Protein AF-A0A392P2Q4-F1 (afdb_monomer)

Secondary structure (DSSP, 8-state):
-HHHHHTT-TT--PPPPTTS-HHHHHHHHHHHHHHHHHTT---HHHHHHHHHHHHHHHHTTS------THHHHHHHHHHHTT-------TT-TTS--S---

pLDDT: mean 71.56, std 14.48, range [25.73, 88.06]

Organism: NCBI:txid97028

Foldseek 3Di:
DVVCVVVVQPQQDDQDDPPDDPVSNVVNVVSNLVSCVVVVPLDPVNVVVVLVVVVVCVVVVVDDDDDDPCVVVVCVVCVVVVHDDDDDDPSDDPRDDDDDD

Solvent-accessible surface area (backbone atoms only — not comparable to full-atom values): 6492 Å² total; per-residue (Å²): 101,70,72,37,55,76,67,62,48,79,55,54,50,79,72,61,60,92,88,50,57,70,66,58,41,50,51,26,50,51,40,32,51,53,28,38,59,77,66,70,58,92,48,67,70,61,52,53,52,50,50,52,53,48,54,51,30,48,74,70,69,76,46,81,85,88,70,62,88,63,51,62,60,50,53,52,52,33,48,77,70,72,42,85,84,74,91,85,64,96,90,62,94,85,80,85,86,84,87,79,134

Structure (mmCIF, N/CA/C/O backbone):
data_AF-A0A392P2Q4-F1
#
_entry.id   AF-A0A392P2Q4-F1
#
loop_
_atom_site.group_PDB
_atom_site.id
_atom_site.type_symbol
_atom_site.label_atom_id
_atom_site.label_alt_id
_atom_site.label_comp_id
_atom_site.label_asym_id
_atom_site.label_entity_id
_atom_site.label_seq_id
_atom_site.pdbx_PDB_ins_code
_atom_site.Cartn_x
_atom_site.Cartn_y
_atom_site.Cartn_z
_atom_site.occupancy
_atom_site.B_iso_or_equiv
_atom_site.auth_seq_id
_atom_site.auth_comp_id
_atom_site.auth_asym_id
_atom_site.auth_atom_id
_atom_site.pdbx_PDB_model_num
ATOM 1 N N . VAL A 1 1 ? -12.512 9.021 11.226 1.00 56.72 1 VAL A N 1
ATOM 2 C CA . VAL A 1 1 ? -13.280 8.296 12.262 1.00 56.72 1 VAL A CA 1
ATOM 3 C C . VAL A 1 1 ? -14.465 9.107 12.753 1.00 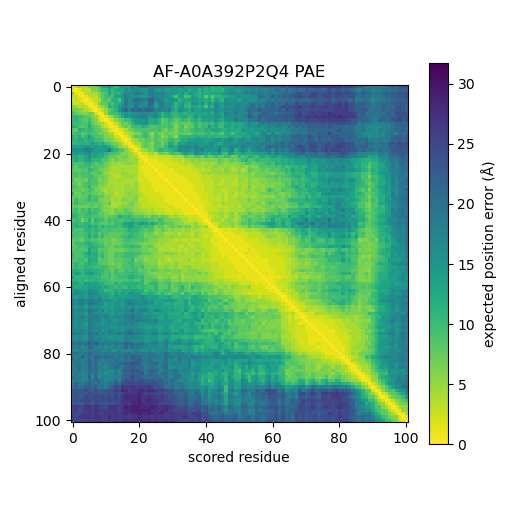56.72 1 VAL A C 1
ATOM 5 O O . VAL A 1 1 ? -15.571 8.702 12.452 1.00 56.72 1 VAL A O 1
ATOM 8 N N . GLU A 1 2 ? -14.287 10.266 13.403 1.00 56.84 2 GLU A N 1
ATOM 9 C CA . GLU A 1 2 ? -15.430 11.107 13.835 1.00 56.84 2 GLU A CA 1
ATOM 10 C C . GLU A 1 2 ? -16.348 11.492 12.666 1.00 56.84 2 GLU A C 1
ATOM 12 O O . GLU A 1 2 ? -17.534 11.194 12.695 1.00 56.84 2 GLU A O 1
ATOM 17 N N . SER A 1 3 ? -15.780 11.992 11.563 1.00 57.00 3 SER A N 1
ATOM 18 C CA . SER A 1 3 ? -16.539 12.260 10.330 1.00 57.00 3 SER A CA 1
ATOM 19 C C . SER A 1 3 ? -17.169 11.006 9.697 1.00 57.00 3 SER A C 1
ATOM 21 O O . SER A 1 3 ? -18.131 11.135 8.946 1.00 57.00 3 SER A O 1
ATOM 23 N N . ASP A 1 4 ? -16.639 9.807 9.952 1.00 56.50 4 ASP A N 1
ATOM 24 C CA . ASP A 1 4 ? -17.152 8.552 9.378 1.00 56.50 4 ASP A CA 1
ATOM 25 C C . ASP A 1 4 ? -18.288 7.973 10.235 1.00 56.50 4 ASP A C 1
ATOM 27 O O . ASP A 1 4 ? -19.244 7.413 9.698 1.00 56.50 4 ASP A O 1
ATOM 31 N N . LEU A 1 5 ? -18.204 8.178 11.554 1.00 59.06 5 LEU A N 1
ATOM 32 C CA . LEU A 1 5 ? -19.258 7.917 12.530 1.00 59.06 5 LEU A CA 1
ATOM 33 C C . LEU A 1 5 ? -20.447 8.862 12.302 1.00 59.06 5 LEU A C 1
ATOM 35 O O . LEU A 1 5 ? -21.587 8.407 12.278 1.00 59.06 5 LEU A O 1
ATOM 39 N N . GLU A 1 6 ? -20.193 10.149 12.042 1.00 58.31 6 GLU A N 1
ATOM 40 C CA . GLU A 1 6 ? -21.234 11.131 11.697 1.00 58.31 6 GLU A CA 1
ATOM 41 C C . GLU A 1 6 ? -21.904 10.845 10.346 1.00 58.31 6 GLU A C 1
ATOM 43 O O . GLU A 1 6 ? -23.094 11.104 10.173 1.00 58.31 6 GLU A O 1
ATOM 48 N N . GLN A 1 7 ? -21.164 10.283 9.387 1.00 56.72 7 GLN A N 1
ATOM 49 C CA . GLN A 1 7 ? -21.693 9.902 8.073 1.00 56.72 7 GLN A CA 1
ATOM 50 C C . GLN A 1 7 ? -22.328 8.504 8.043 1.00 56.72 7 GLN A C 1
ATOM 52 O O . GLN A 1 7 ? -22.815 8.085 6.992 1.00 56.72 7 GLN A O 1
ATOM 57 N N . GLY A 1 8 ? -22.348 7.783 9.169 1.00 55.78 8 GLY A N 1
ATOM 58 C CA . GLY A 1 8 ? -22.992 6.473 9.278 1.00 55.78 8 GLY A CA 1
ATOM 59 C C . GLY A 1 8 ? -22.353 5.395 8.401 1.00 55.78 8 GLY A C 1
ATOM 60 O O . GLY A 1 8 ? -23.057 4.510 7.912 1.00 55.78 8 GLY A O 1
ATOM 61 N N . ILE A 1 9 ? -21.036 5.458 8.169 1.00 57.62 9 ILE A N 1
ATOM 62 C CA . ILE A 1 9 ? -20.337 4.422 7.400 1.00 57.62 9 ILE A CA 1
ATOM 63 C C . ILE A 1 9 ? -20.401 3.103 8.178 1.00 57.62 9 ILE A C 1
ATOM 65 O O . ILE A 1 9 ? -19.891 2.990 9.295 1.00 57.62 9 ILE A O 1
ATOM 69 N N . ALA A 1 10 ? -21.035 2.093 7.576 1.00 52.50 10 ALA A N 1
ATOM 70 C CA . ALA A 1 10 ? -21.198 0.774 8.172 1.00 52.50 10 ALA A CA 1
ATOM 71 C C . ALA A 1 10 ? -19.827 0.155 8.504 1.00 52.50 10 ALA A C 1
ATOM 73 O O . ALA A 1 10 ? -19.048 -0.157 7.605 1.00 52.50 10 ALA A O 1
ATOM 74 N N . GLY A 1 11 ? -19.548 -0.022 9.800 1.00 57.31 11 GLY A N 1
ATOM 75 C CA 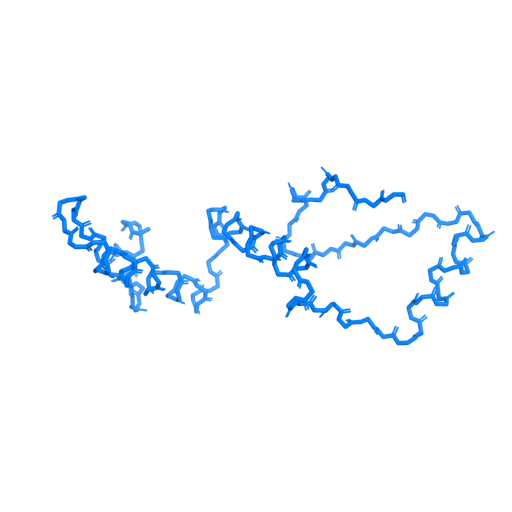. GLY A 1 11 ? -18.306 -0.619 10.303 1.00 57.31 11 GLY A CA 1
ATOM 76 C C . GLY A 1 11 ? -17.320 0.354 10.957 1.00 57.31 11 GLY A C 1
ATOM 77 O O . GLY A 1 11 ? -16.317 -0.111 11.487 1.00 57.31 11 GLY A O 1
ATOM 78 N N . ALA A 1 12 ? -17.592 1.665 10.975 1.00 59.38 12 ALA A N 1
ATOM 79 C CA . ALA A 1 12 ? -16.813 2.596 11.790 1.00 59.38 12 ALA A CA 1
ATOM 80 C C . ALA A 1 12 ? -17.072 2.329 13.285 1.00 59.38 12 ALA A C 1
ATOM 82 O O . ALA A 1 12 ? -18.218 2.350 13.738 1.00 59.38 12 ALA A O 1
ATOM 83 N N . VAL A 1 13 ? -16.014 2.066 14.050 1.00 69.31 13 VAL A N 1
ATOM 84 C CA . VAL A 1 13 ? -16.077 1.765 15.488 1.00 69.31 13 VAL A CA 1
ATOM 85 C C . VAL A 1 13 ? -15.375 2.890 16.257 1.00 69.31 13 VAL A C 1
ATOM 87 O O . VAL A 1 13 ? -14.323 3.360 15.811 1.00 69.31 13 VAL A O 1
ATOM 90 N N . PRO A 1 14 ? -15.910 3.341 17.407 1.00 68.81 14 PRO A N 1
ATOM 91 C CA . PRO A 1 14 ? -15.193 4.260 18.283 1.00 68.81 14 PRO A CA 1
ATOM 92 C C . PRO A 1 14 ? -13.832 3.673 18.657 1.00 68.81 14 PRO A C 1
ATOM 94 O O . PRO A 1 14 ? -13.746 2.510 19.049 1.00 68.81 14 PRO A O 1
ATOM 97 N N . ILE A 1 15 ? -12.770 4.467 18.525 1.00 70.38 15 ILE A N 1
ATOM 98 C CA . ILE A 1 15 ? -11.455 4.052 19.012 1.00 70.38 15 ILE A CA 1
ATOM 99 C C . ILE A 1 15 ? -11.533 4.096 20.544 1.00 70.38 15 ILE A C 1
ATOM 101 O O . ILE A 1 15 ? -11.858 5.158 21.086 1.00 70.38 15 ILE A O 1
ATOM 105 N N . PRO A 1 16 ? -11.320 2.967 21.240 1.00 72.19 16 PRO A N 1
ATOM 106 C CA . PRO A 1 16 ? -11.341 2.954 22.692 1.00 72.19 16 PRO A CA 1
ATOM 107 C C . PRO A 1 16 ? -10.194 3.821 23.246 1.00 72.19 16 PRO A C 1
ATOM 109 O O . PRO A 1 16 ? -9.195 4.026 22.553 1.00 72.19 16 PRO A O 1
ATOM 112 N N . PRO A 1 17 ? -10.348 4.374 24.460 1.00 71.50 17 PRO A N 1
ATOM 113 C CA . PRO A 1 17 ? -9.357 5.263 25.063 1.00 71.50 17 PRO A CA 1
ATOM 114 C C . PRO A 1 17 ? -7.998 4.571 25.265 1.00 71.50 17 PRO A C 1
ATOM 116 O O . PRO A 1 17 ? -7.919 3.347 25.322 1.00 71.50 17 PRO A O 1
ATOM 119 N N . ASP A 1 18 ? -6.922 5.356 25.377 1.00 65.12 18 ASP A N 1
ATOM 120 C CA . ASP A 1 18 ? -5.534 4.856 25.448 1.00 65.12 18 ASP A CA 1
ATOM 121 C C . ASP A 1 18 ? -5.243 3.952 26.670 1.00 65.12 18 ASP A C 1
ATOM 123 O O . ASP A 1 18 ? -4.205 3.291 26.715 1.00 65.12 18 ASP A O 1
ATOM 127 N N . ASP A 1 19 ? -6.138 3.922 27.664 1.00 71.44 19 ASP A N 1
ATOM 128 C CA . ASP A 1 19 ? -6.099 3.023 28.824 1.00 71.44 19 ASP A CA 1
ATOM 129 C C . ASP A 1 19 ? -6.778 1.662 28.575 1.00 71.44 19 ASP A C 1
ATOM 131 O O . ASP A 1 19 ? -6.681 0.760 29.413 1.00 71.44 19 ASP A O 1
ATOM 135 N N . ALA A 1 20 ? -7.424 1.484 27.420 1.00 69.19 20 ALA A N 1
ATOM 136 C CA . ALA A 1 20 ? -7.955 0.208 26.967 1.00 69.19 20 ALA A CA 1
ATOM 137 C C . ALA A 1 20 ? -6.835 -0.765 26.570 1.00 69.19 20 ALA A C 1
ATOM 139 O O . ALA A 1 20 ? -5.703 -0.390 26.247 1.00 69.19 20 ALA A O 1
ATOM 140 N N . GLY A 1 21 ? -7.152 -2.062 26.576 1.00 78.44 21 GLY A N 1
ATOM 141 C CA . GLY A 1 21 ? -6.202 -3.094 26.179 1.00 78.44 21 GLY A CA 1
ATOM 142 C C . GLY A 1 21 ? -5.690 -2.849 24.758 1.00 78.44 21 GLY A C 1
ATOM 143 O O . GLY A 1 21 ? -6.475 -2.655 23.833 1.00 78.44 21 GLY A O 1
ATOM 144 N N . LYS A 1 22 ? -4.366 -2.911 24.560 1.00 79.25 22 LYS A N 1
ATOM 145 C CA . LYS A 1 22 ? -3.707 -2.718 23.250 1.00 79.25 22 LYS A CA 1
ATOM 146 C C . LYS A 1 22 ? -4.369 -3.522 22.120 1.00 79.25 22 LYS A C 1
ATOM 148 O O . LYS A 1 22 ? -4.418 -3.074 20.981 1.00 79.25 22 LYS A O 1
ATOM 153 N N . GLU A 1 23 ? -4.871 -4.705 22.443 1.00 82.31 23 GLU A N 1
ATOM 154 C CA . GLU A 1 23 ? -5.545 -5.609 21.514 1.00 82.31 23 GLU A CA 1
ATOM 155 C C . GLU A 1 23 ? -6.918 -5.080 21.058 1.00 82.31 23 GLU A C 1
ATOM 157 O O . GLU A 1 23 ? -7.245 -5.161 19.876 1.00 82.31 23 GLU A O 1
ATOM 162 N N . GLU A 1 24 ? -7.673 -4.435 21.952 1.00 77.94 24 GLU A N 1
ATOM 163 C CA . GLU A 1 24 ? -8.951 -3.780 21.636 1.00 77.94 24 GLU A CA 1
ATOM 164 C C . GLU A 1 24 ? -8.742 -2.541 20.761 1.00 77.94 24 GLU A C 1
ATOM 166 O O . GLU A 1 24 ? -9.473 -2.329 19.792 1.00 77.94 24 GLU A O 1
ATOM 171 N N . VAL A 1 25 ? -7.694 -1.761 21.048 1.00 80.19 25 VAL A N 1
ATOM 172 C CA . VAL A 1 25 ? -7.310 -0.596 20.236 1.00 80.19 25 VAL A CA 1
ATOM 173 C C . VAL A 1 25 ? -6.935 -1.032 18.819 1.00 80.19 25 VAL A C 1
ATOM 175 O O . VAL A 1 25 ? -7.421 -0.458 17.843 1.00 80.19 25 VAL A O 1
ATOM 178 N N . ILE A 1 26 ? -6.117 -2.084 18.682 1.00 83.38 26 ILE A N 1
ATOM 179 C CA . ILE A 1 26 ? -5.742 -2.634 17.370 1.00 83.38 26 ILE A CA 1
ATOM 180 C C . ILE A 1 26 ? -6.983 -3.126 16.623 1.00 83.38 26 ILE A C 1
ATOM 182 O O . ILE A 1 26 ? -7.161 -2.778 15.455 1.00 83.38 26 ILE A O 1
ATOM 186 N N . ALA A 1 27 ? -7.863 -3.885 17.279 1.00 82.69 27 ALA A N 1
ATOM 187 C CA . ALA A 1 27 ? -9.085 -4.391 16.657 1.00 82.69 27 ALA A CA 1
ATOM 188 C C . ALA A 1 27 ? -9.992 -3.255 16.148 1.00 82.69 27 ALA A C 1
ATOM 190 O O . ALA A 1 27 ? -10.496 -3.326 15.025 1.00 82.69 27 ALA A O 1
ATOM 191 N N . ALA A 1 28 ? -10.148 -2.178 16.925 1.00 81.12 28 ALA A N 1
ATOM 192 C CA . ALA A 1 28 ? -10.926 -1.007 16.525 1.00 81.12 28 ALA A CA 1
ATOM 193 C C . ALA A 1 28 ? -10.300 -0.263 15.333 1.00 81.12 28 ALA A C 1
ATOM 195 O O . ALA A 1 28 ? -11.009 0.152 14.414 1.00 81.12 28 ALA A O 1
ATOM 196 N N . ILE A 1 29 ? -8.970 -0.119 15.305 1.00 82.50 29 ILE A N 1
ATOM 197 C CA . ILE A 1 29 ? -8.259 0.487 14.168 1.00 82.50 29 ILE A CA 1
ATOM 198 C C . ILE A 1 29 ? -8.440 -0.364 12.908 1.00 82.50 29 ILE A C 1
ATOM 200 O O . ILE A 1 29 ? -8.748 0.184 11.851 1.00 82.50 29 ILE A O 1
ATOM 204 N N . VAL A 1 30 ? -8.305 -1.689 13.011 1.00 84.69 30 VAL A N 1
ATOM 205 C CA . VAL A 1 30 ? -8.496 -2.609 11.878 1.00 84.69 30 VAL A CA 1
ATOM 206 C C . VAL A 1 30 ? -9.913 -2.502 11.317 1.00 84.69 30 VAL A C 1
ATOM 208 O O . VAL A 1 30 ? -10.072 -2.349 10.106 1.00 84.69 30 VAL A O 1
ATOM 211 N N . ALA A 1 31 ? -10.935 -2.510 12.178 1.00 83.19 31 ALA A N 1
ATOM 212 C CA . ALA A 1 31 ? -12.327 -2.354 11.757 1.00 83.19 31 ALA A CA 1
ATOM 213 C C . ALA A 1 31 ? -12.562 -1.021 11.024 1.00 83.19 31 ALA A C 1
ATOM 215 O O . ALA A 1 31 ? -13.188 -0.990 9.964 1.00 83.19 31 ALA A O 1
ATOM 216 N N . ASN A 1 32 ? -11.988 0.070 11.538 1.00 78.88 32 ASN A N 1
ATOM 217 C CA . ASN A 1 32 ? -12.070 1.380 10.899 1.00 78.88 32 ASN A CA 1
ATOM 218 C C . ASN A 1 32 ? -11.368 1.411 9.536 1.00 78.88 32 ASN A C 1
ATOM 220 O O . ASN A 1 32 ? -11.922 1.940 8.574 1.00 78.88 32 ASN A O 1
ATOM 224 N N . VAL A 1 33 ? -10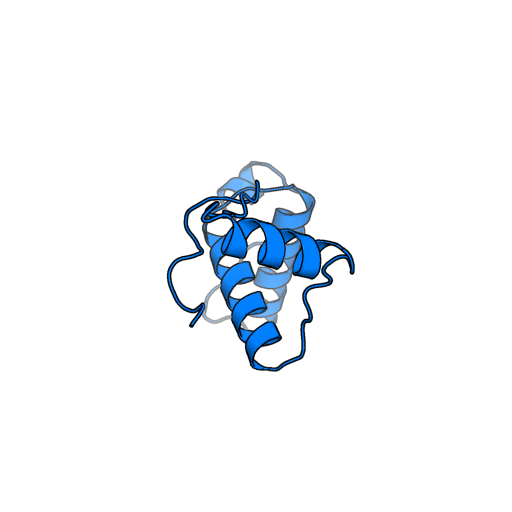.164 0.844 9.427 1.00 82.31 33 VAL A N 1
ATOM 225 C CA . VAL A 1 33 ? -9.421 0.770 8.159 1.00 82.31 33 VAL A CA 1
ATOM 226 C C . VAL A 1 33 ? -10.206 -0.019 7.113 1.00 82.31 33 VAL A C 1
ATOM 228 O O . VAL A 1 33 ? -10.355 0.456 5.987 1.00 82.31 33 VAL A O 1
ATOM 231 N N . ASP A 1 34 ? -10.773 -1.165 7.485 1.00 82.00 34 ASP A N 1
ATOM 232 C CA . ASP A 1 34 ? -11.595 -1.986 6.591 1.00 82.00 34 ASP A CA 1
ATOM 233 C C . ASP A 1 34 ? -12.855 -1.239 6.115 1.00 82.00 34 ASP A C 1
ATOM 235 O O . ASP A 1 34 ? -13.161 -1.220 4.920 1.00 82.00 34 ASP A O 1
ATOM 239 N N . ALA A 1 35 ? -13.544 -0.533 7.016 1.00 79.75 35 ALA A N 1
ATOM 240 C CA . ALA A 1 35 ? -14.699 0.294 6.663 1.00 79.75 35 ALA A CA 1
ATOM 241 C C . ALA A 1 35 ? -14.331 1.425 5.684 1.00 79.75 35 ALA A C 1
ATOM 243 O O . ALA A 1 35 ? -15.053 1.675 4.716 1.00 79.75 35 ALA A O 1
ATOM 244 N N . MET A 1 36 ? -13.186 2.083 5.888 1.00 78.81 36 MET A N 1
ATOM 245 C CA . MET A 1 36 ? -12.706 3.150 5.001 1.00 78.81 36 MET A CA 1
ATOM 246 C C . MET A 1 36 ? -12.327 2.627 3.610 1.00 78.81 36 MET A C 1
ATOM 248 O O . MET A 1 36 ? -12.623 3.291 2.615 1.00 78.81 36 MET A O 1
ATOM 252 N N . ILE A 1 37 ? -11.729 1.434 3.527 1.00 80.19 37 ILE A N 1
ATOM 253 C CA . ILE A 1 37 ? -11.419 0.767 2.253 1.00 80.19 37 ILE A CA 1
ATOM 254 C C . ILE A 1 37 ? -12.710 0.408 1.512 1.00 80.19 37 ILE A C 1
ATOM 256 O O . ILE A 1 37 ? -12.852 0.739 0.335 1.00 80.19 37 ILE A O 1
ATOM 260 N N . LYS A 1 38 ? -13.680 -0.212 2.196 1.00 79.00 38 LYS A N 1
ATOM 261 C CA . LYS A 1 38 ? -14.984 -0.582 1.613 1.00 79.00 38 LYS A CA 1
ATOM 262 C C . LYS A 1 38 ? -15.760 0.621 1.082 1.00 79.00 38 LYS A C 1
ATOM 264 O O . LYS A 1 38 ? -16.478 0.497 0.094 1.00 79.00 38 LYS A O 1
ATOM 269 N N . ALA A 1 39 ? -15.605 1.774 1.723 1.00 76.06 39 ALA A N 1
ATOM 270 C CA . ALA A 1 39 ? -16.233 3.024 1.317 1.00 76.06 39 ALA A CA 1
ATOM 271 C C . ALA A 1 39 ? -15.440 3.813 0.248 1.00 76.06 39 ALA A C 1
ATOM 273 O O . ALA A 1 39 ? -15.807 4.952 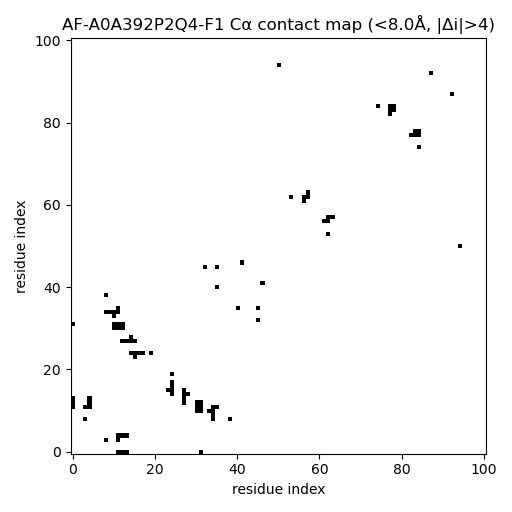-0.038 1.00 76.06 39 ALA A O 1
ATOM 274 N N . ASP A 1 40 ? -14.358 3.252 -0.315 1.00 76.38 40 ASP A N 1
ATOM 275 C CA . ASP A 1 40 ? -13.448 3.906 -1.280 1.00 76.38 40 ASP A CA 1
ATOM 276 C C . ASP A 1 40 ? -12.997 5.311 -0.826 1.00 76.38 40 ASP A C 1
ATOM 278 O O . ASP A 1 40 ? -12.926 6.283 -1.589 1.00 76.38 40 ASP A O 1
ATOM 282 N N . ARG A 1 41 ? -12.720 5.457 0.477 1.00 70.94 41 ARG A N 1
ATOM 283 C CA . ARG A 1 41 ? -12.368 6.751 1.067 1.00 70.94 41 ARG A CA 1
ATOM 284 C C . ARG A 1 41 ? -10.937 7.127 0.704 1.00 70.94 41 ARG A C 1
ATOM 286 O O . ARG A 1 41 ? -9.966 6.544 1.175 1.00 70.94 41 ARG A O 1
ATOM 293 N N . LYS A 1 42 ? -10.795 8.197 -0.075 1.00 70.38 42 LYS A N 1
ATOM 294 C CA . LYS A 1 42 ? -9.498 8.750 -0.499 1.00 70.38 42 LYS A CA 1
ATOM 295 C C . LYS A 1 42 ? -8.883 9.664 0.561 1.00 70.38 42 LYS A C 1
ATOM 297 O O . LYS A 1 42 ? -8.641 10.838 0.297 1.00 70.38 42 LYS A O 1
ATOM 302 N N . ILE A 1 43 ? -8.637 9.142 1.759 1.00 76.25 43 ILE A N 1
ATOM 303 C CA . ILE A 1 43 ? -8.027 9.908 2.856 1.00 76.25 43 ILE A CA 1
ATOM 304 C C . ILE A 1 43 ? -6.504 9.726 2.896 1.00 76.25 43 ILE A C 1
ATOM 306 O O . ILE A 1 43 ? -5.989 8.654 2.583 1.00 76.25 43 ILE A O 1
ATOM 310 N N . THR A 1 44 ? -5.779 10.771 3.301 1.00 73.62 44 THR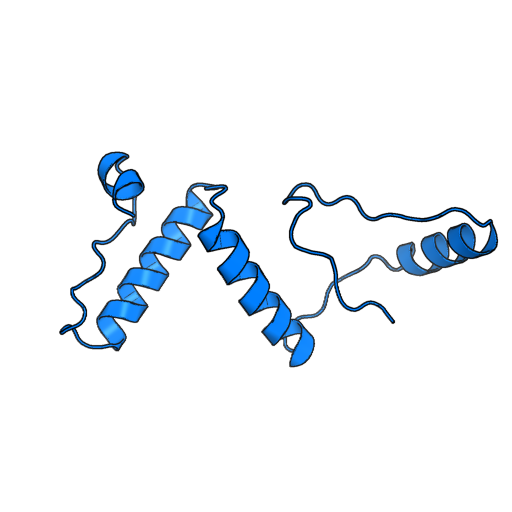 A N 1
ATOM 311 C CA . THR A 1 44 ? -4.306 10.770 3.352 1.00 73.62 44 THR A CA 1
ATOM 312 C C . THR A 1 44 ? -3.758 9.726 4.326 1.00 73.62 44 THR A C 1
ATOM 314 O O . THR A 1 44 ? -2.900 8.941 3.944 1.00 73.62 44 THR A O 1
ATOM 317 N N . ALA A 1 45 ? -4.314 9.639 5.539 1.00 73.12 45 ALA A N 1
ATOM 318 C CA . ALA A 1 45 ? -3.831 8.716 6.570 1.00 73.12 45 ALA A CA 1
ATOM 319 C C . ALA A 1 45 ? -3.918 7.231 6.154 1.00 73.12 45 ALA A C 1
ATOM 321 O O . ALA A 1 45 ? -3.023 6.445 6.449 1.00 73.12 45 ALA A O 1
ATOM 322 N N . LEU A 1 46 ? -4.970 6.843 5.418 1.00 74.25 46 LEU A N 1
ATOM 323 C CA . LEU A 1 46 ? -5.104 5.478 4.893 1.00 74.25 46 LEU A CA 1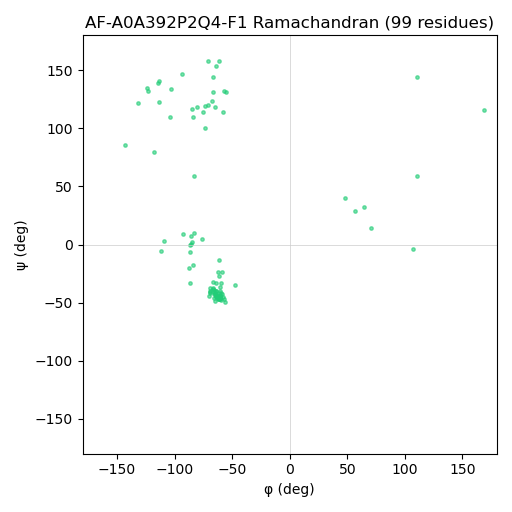
ATOM 324 C C . LEU A 1 46 ? -4.025 5.172 3.848 1.00 74.25 46 LEU A C 1
ATOM 326 O O . LEU A 1 46 ? -3.484 4.070 3.829 1.00 74.25 46 LEU A O 1
ATOM 330 N N . LYS A 1 47 ? -3.684 6.152 3.006 1.00 76.19 47 LYS A N 1
ATOM 331 C CA . LYS A 1 47 ? -2.629 6.008 1.995 1.00 76.19 47 LYS A CA 1
ATOM 332 C C . LYS A 1 47 ? -1.246 5.910 2.618 1.00 76.19 47 LYS A C 1
ATOM 334 O O . LYS A 1 47 ? -0.447 5.101 2.165 1.00 76.19 47 LYS A O 1
ATOM 339 N N . GLU A 1 48 ? -0.968 6.700 3.651 1.00 78.12 48 GLU A N 1
ATOM 340 C CA . GLU A 1 48 ? 0.291 6.609 4.400 1.00 78.12 48 GLU A CA 1
ATOM 341 C C . GLU A 1 48 ? 0.447 5.224 5.034 1.00 78.12 48 GLU A C 1
ATOM 343 O O . GLU A 1 48 ? 1.482 4.580 4.867 1.00 78.12 48 GLU A O 1
ATOM 348 N N . LEU A 1 49 ? -0.616 4.712 5.665 1.00 79.56 49 LEU A N 1
ATOM 349 C CA . LEU A 1 49 ? -0.627 3.361 6.224 1.00 79.56 49 LEU A CA 1
ATOM 350 C C . LEU A 1 49 ? -0.387 2.290 5.148 1.00 79.56 49 LEU A C 1
ATOM 352 O O . LEU A 1 49 ? 0.454 1.411 5.333 1.00 79.56 49 LEU A O 1
ATOM 356 N N . GLN A 1 50 ? -1.087 2.372 4.014 1.00 76.44 50 GLN A N 1
ATOM 357 C CA . GLN A 1 50 ? -0.890 1.456 2.885 1.00 76.44 50 GLN A CA 1
ATOM 358 C C . GLN A 1 50 ? 0.537 1.536 2.327 1.00 76.44 50 GLN A C 1
ATOM 360 O O . GLN A 1 50 ? 1.137 0.503 2.040 1.00 76.44 50 GLN A O 1
ATOM 365 N N . GLY A 1 51 ? 1.106 2.740 2.236 1.00 82.50 51 GLY A N 1
ATOM 366 C CA . GLY A 1 51 ? 2.486 2.961 1.811 1.00 82.50 51 GLY A CA 1
ATOM 367 C C . GLY A 1 51 ? 3.497 2.276 2.728 1.00 82.50 51 GLY A C 1
ATOM 368 O O . GLY A 1 51 ? 4.397 1.599 2.236 1.00 82.50 51 GLY A O 1
ATOM 369 N N . HIS A 1 52 ? 3.320 2.379 4.048 1.00 81.81 52 HIS A N 1
ATOM 370 C CA . HIS A 1 52 ? 4.167 1.674 5.014 1.00 81.81 52 HIS A CA 1
ATOM 371 C C . HIS A 1 52 ? 4.046 0.153 4.894 1.00 81.81 52 HIS A C 1
ATOM 373 O O . HIS A 1 52 ? 5.066 -0.533 4.866 1.00 81.81 52 HIS A O 1
ATOM 379 N N . ILE A 1 53 ? 2.824 -0.372 4.759 1.00 81.31 53 ILE A N 1
ATOM 380 C CA . ILE A 1 53 ? 2.593 -1.813 4.584 1.00 81.31 53 ILE A CA 1
ATOM 381 C C . ILE A 1 53 ? 3.279 -2.319 3.310 1.00 81.31 53 ILE A C 1
ATOM 383 O O . ILE A 1 53 ? 3.982 -3.327 3.351 1.00 81.31 53 ILE A O 1
ATOM 387 N N . TRP A 1 54 ? 3.129 -1.610 2.187 1.00 82.56 54 TRP A N 1
ATOM 388 C CA . TRP A 1 54 ? 3.786 -1.981 0.934 1.00 82.56 54 TRP A CA 1
ATOM 389 C C . TRP A 1 54 ? 5.302 -1.899 1.032 1.00 82.56 54 TRP A C 1
ATOM 391 O O . TRP A 1 54 ? 5.978 -2.831 0.609 1.00 82.56 54 TRP A O 1
ATOM 401 N N . GLN A 1 55 ? 5.847 -0.827 1.611 1.00 80.00 55 GLN A N 1
ATOM 402 C CA . GLN A 1 55 ? 7.291 -0.676 1.773 1.00 80.00 55 GLN A CA 1
ATOM 403 C C . GLN A 1 55 ? 7.887 -1.852 2.551 1.00 80.00 55 GLN A C 1
ATOM 405 O O . GLN A 1 55 ? 8.891 -2.418 2.124 1.00 80.00 55 GLN A O 1
ATOM 410 N N . THR A 1 56 ? 7.261 -2.238 3.664 1.00 80.12 56 THR A N 1
ATOM 411 C CA . THR A 1 56 ? 7.699 -3.386 4.461 1.00 80.12 56 THR A CA 1
ATOM 412 C C . THR A 1 56 ? 7.541 -4.697 3.693 1.00 80.12 56 THR A C 1
ATOM 414 O O . THR A 1 56 ? 8.493 -5.470 3.640 1.00 80.12 56 THR A O 1
ATOM 417 N N . GLY A 1 57 ? 6.399 -4.928 3.042 1.00 81.19 57 GLY A N 1
ATOM 418 C CA . GLY A 1 57 ? 6.154 -6.169 2.305 1.00 81.19 57 GLY A CA 1
ATOM 419 C C . GLY A 1 57 ? 7.095 -6.370 1.112 1.00 81.19 57 GLY A C 1
ATOM 420 O O . GLY A 1 57 ? 7.598 -7.473 0.916 1.00 81.19 57 GLY A O 1
ATOM 421 N N . TYR A 1 58 ? 7.414 -5.312 0.358 1.00 79.44 58 TYR A N 1
ATOM 422 C CA . TYR A 1 58 ? 8.419 -5.381 -0.712 1.00 79.44 58 TYR A CA 1
ATOM 423 C C . TYR A 1 58 ? 9.837 -5.563 -0.160 1.00 79.44 58 TYR A C 1
ATOM 425 O O . TYR A 1 58 ? 10.598 -6.368 -0.689 1.00 79.44 58 TYR A O 1
ATOM 433 N N . ALA A 1 59 ? 10.201 -4.856 0.916 1.00 80.19 59 ALA A N 1
ATOM 434 C CA . ALA A 1 59 ? 11.524 -4.995 1.530 1.00 80.19 59 ALA A CA 1
ATOM 435 C C . ALA A 1 59 ? 11.765 -6.404 2.102 1.00 80.19 59 ALA A C 1
ATOM 437 O O . ALA A 1 59 ? 12.888 -6.903 2.054 1.00 80.19 59 ALA A O 1
ATOM 438 N N . ASN A 1 60 ? 10.712 -7.051 2.608 1.00 86.31 60 ASN A N 1
ATOM 439 C CA . ASN A 1 60 ? 10.766 -8.402 3.162 1.00 86.31 60 ASN A CA 1
ATOM 440 C C . ASN A 1 60 ? 10.577 -9.516 2.112 1.00 86.31 60 ASN A C 1
ATOM 442 O O . ASN A 1 60 ? 10.644 -10.687 2.475 1.00 86.31 60 ASN A O 1
ATOM 446 N N . ASN A 1 61 ? 10.369 -9.186 0.829 1.00 83.50 61 ASN A N 1
ATOM 447 C CA . ASN A 1 61 ? 9.970 -10.130 -0.232 1.00 83.50 61 ASN A CA 1
ATOM 448 C C . ASN A 1 61 ? 8.660 -10.894 0.067 1.00 83.50 61 ASN A C 1
ATOM 450 O O . ASN A 1 61 ? 8.471 -12.022 -0.376 1.00 83.50 61 ASN A O 1
ATOM 454 N N . GLU A 1 62 ? 7.751 -10.292 0.835 1.00 82.88 62 GLU A N 1
ATOM 455 C CA . GLU A 1 62 ? 6.407 -10.827 1.106 1.00 82.88 62 GLU A CA 1
ATOM 456 C C . GLU A 1 62 ? 5.398 -10.397 0.029 1.00 82.88 62 GLU A C 1
ATOM 458 O O . GLU A 1 62 ? 4.341 -11.010 -0.119 1.00 82.88 62 GLU A O 1
ATOM 463 N N . LEU A 1 63 ? 5.719 -9.333 -0.715 1.00 78.94 63 LEU A N 1
ATOM 464 C CA . LEU A 1 63 ? 4.922 -8.796 -1.812 1.00 78.94 63 LEU A CA 1
ATOM 465 C C . LEU A 1 63 ? 5.755 -8.731 -3.094 1.00 78.94 63 LEU A C 1
ATOM 467 O O . LEU A 1 63 ? 6.874 -8.220 -3.090 1.00 78.94 63 LEU A O 1
ATOM 471 N N . GLU A 1 64 ? 5.161 -9.171 -4.201 1.00 79.06 64 GLU A N 1
ATOM 472 C CA . GLU A 1 64 ? 5.730 -9.066 -5.543 1.00 79.06 64 GLU A CA 1
ATOM 473 C C . GLU A 1 64 ? 4.766 -8.309 -6.458 1.00 79.06 64 GLU A C 1
ATOM 475 O O . GLU A 1 64 ? 3.560 -8.569 -6.497 1.00 79.06 64 GLU A O 1
ATOM 480 N N . GLY A 1 65 ? 5.303 -7.338 -7.194 1.00 77.88 65 GLY A N 1
ATOM 481 C CA . GLY A 1 65 ? 4.550 -6.572 -8.173 1.00 77.88 65 GLY A CA 1
ATOM 482 C C . GLY A 1 65 ? 4.508 -7.352 -9.475 1.00 77.88 65 GLY A C 1
ATOM 483 O O . GLY A 1 65 ? 5.530 -7.479 -10.144 1.00 77.88 65 GLY A O 1
ATOM 484 N N . ILE A 1 66 ? 3.337 -7.867 -9.841 1.00 78.44 66 ILE A N 1
ATOM 485 C CA . ILE A 1 66 ? 3.176 -8.568 -11.113 1.00 78.44 66 ILE A CA 1
ATOM 486 C C . ILE A 1 66 ? 3.183 -7.532 -12.234 1.00 78.44 66 ILE A C 1
ATOM 488 O O . ILE A 1 66 ? 2.330 -6.644 -12.297 1.00 78.44 66 ILE A O 1
ATOM 492 N N . VAL A 1 67 ? 4.158 -7.666 -13.120 1.00 81.00 67 VAL A N 1
ATOM 493 C CA . VAL A 1 67 ? 4.295 -6.876 -14.337 1.00 81.00 67 VAL A CA 1
ATOM 494 C C . VAL A 1 67 ? 4.089 -7.823 -15.516 1.00 81.00 67 VAL A C 1
ATOM 496 O O . VAL A 1 67 ? 4.510 -8.974 -15.456 1.00 81.00 67 VAL A O 1
ATOM 499 N N . PHE A 1 68 ? 3.404 -7.367 -16.566 1.00 83.12 68 PHE A N 1
ATOM 500 C CA . PHE A 1 68 ? 3.234 -8.175 -17.773 1.00 83.12 68 PHE A CA 1
ATOM 501 C C . PHE A 1 68 ? 4.580 -8.388 -18.476 1.00 83.12 68 PHE A C 1
ATOM 503 O O . PHE A 1 68 ? 5.415 -7.483 -18.500 1.00 83.12 68 PHE A O 1
ATOM 510 N N . ASP A 1 69 ? 4.774 -9.570 -19.062 1.00 81.75 69 ASP A N 1
ATOM 511 C CA . ASP A 1 69 ? 6.052 -9.999 -19.651 1.00 81.75 69 ASP A CA 1
ATOM 512 C C . ASP A 1 69 ? 6.567 -9.072 -20.771 1.00 81.75 69 ASP A C 1
ATOM 514 O O . ASP A 1 69 ? 7.765 -9.020 -21.038 1.00 81.75 69 ASP A O 1
ATOM 518 N N . ASP A 1 70 ? 5.678 -8.316 -21.420 1.00 85.25 70 ASP A N 1
ATOM 519 C CA . ASP A 1 70 ? 5.986 -7.376 -22.501 1.00 85.25 70 ASP A CA 1
ATOM 520 C C . ASP A 1 70 ? 6.443 -5.990 -22.009 1.00 85.25 70 ASP A C 1
ATOM 522 O O . ASP A 1 70 ? 7.052 -5.219 -22.759 1.00 85.25 70 ASP A O 1
ATOM 526 N N . VAL A 1 71 ? 6.182 -5.654 -20.745 1.00 84.75 71 VAL A N 1
ATOM 527 C CA . VAL A 1 71 ? 6.484 -4.332 -20.176 1.00 84.75 71 VAL A CA 1
ATOM 528 C C . VAL A 1 71 ? 7.989 -4.085 -20.014 1.00 84.75 71 VAL A C 1
ATOM 530 O O . VAL A 1 71 ? 8.422 -2.992 -20.391 1.00 84.75 71 VAL A O 1
ATOM 533 N N . PRO A 1 72 ? 8.820 -5.025 -19.513 1.00 82.94 72 PRO A N 1
ATOM 534 C CA . PRO A 1 72 ? 10.267 -4.818 -19.434 1.00 82.94 72 PRO A CA 1
ATOM 535 C C . PRO A 1 72 ? 10.881 -4.529 -20.807 1.00 82.94 72 PRO A C 1
ATOM 537 O O . PRO A 1 72 ? 11.617 -3.556 -20.965 1.00 82.94 72 PRO A O 1
ATOM 540 N N . GLU A 1 73 ? 10.492 -5.305 -21.822 1.00 85.31 73 GLU A N 1
ATOM 541 C CA . GLU A 1 73 ? 10.991 -5.144 -23.189 1.00 85.31 73 GLU A CA 1
ATOM 542 C C . GLU A 1 73 ? 10.580 -3.785 -23.784 1.00 85.31 73 GLU A C 1
ATOM 544 O O . GLU A 1 73 ? 11.374 -3.113 -24.451 1.00 85.31 73 GLU A O 1
ATOM 549 N N . ALA A 1 74 ? 9.346 -3.339 -23.530 1.00 83.62 74 ALA A N 1
ATOM 550 C CA . ALA A 1 74 ? 8.874 -2.027 -23.965 1.00 83.62 74 ALA A CA 1
ATOM 551 C C . ALA A 1 74 ? 9.633 -0.877 -23.277 1.00 83.62 74 ALA A C 1
ATOM 553 O O . ALA A 1 74 ? 10.032 0.083 -23.944 1.00 83.62 74 ALA A O 1
ATOM 554 N N . LEU A 1 75 ? 9.877 -0.979 -21.965 1.00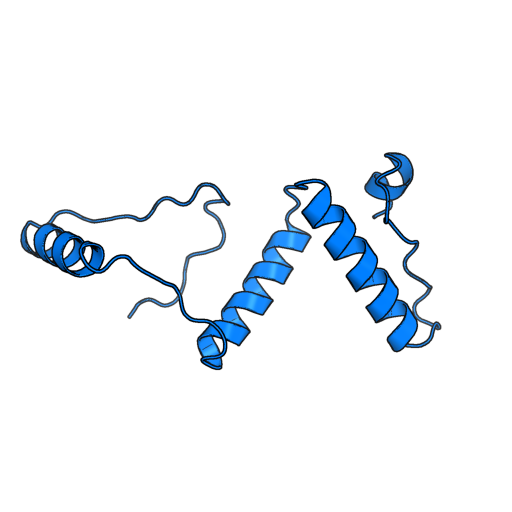 83.94 75 LEU A N 1
ATOM 555 C CA . LEU A 1 75 ? 10.614 0.028 -21.196 1.00 83.94 75 LEU A CA 1
ATOM 556 C C . LEU A 1 75 ? 12.078 0.134 -21.640 1.00 83.94 75 LEU A C 1
ATOM 558 O O . LEU A 1 75 ? 12.581 1.249 -21.795 1.00 83.94 75 LEU A O 1
ATOM 562 N N . GLU A 1 76 ? 12.744 -0.992 -21.900 1.00 85.50 76 GLU A N 1
ATOM 563 C CA . GLU A 1 76 ? 14.118 -1.020 -22.420 1.00 85.50 76 GLU A CA 1
ATOM 564 C C . GLU A 1 76 ? 14.217 -0.361 -23.797 1.00 85.50 76 GLU A C 1
ATOM 566 O O . GLU A 1 76 ? 15.093 0.478 -24.028 1.00 85.50 76 GLU A O 1
ATOM 571 N N . LYS A 1 77 ? 13.279 -0.666 -24.702 1.00 87.06 77 LYS A N 1
ATOM 572 C CA . LYS A 1 77 ? 13.218 -0.041 -26.033 1.00 87.06 77 LYS A CA 1
ATOM 573 C C . LYS A 1 77 ? 13.023 1.467 -25.941 1.00 87.06 77 LYS A C 1
ATOM 575 O O . LYS A 1 77 ? 13.695 2.215 -26.647 1.00 87.06 77 LYS A O 1
ATOM 580 N N . TRP A 1 78 ? 12.126 1.937 -25.078 1.00 86.56 78 TRP A N 1
ATOM 581 C CA . TRP A 1 78 ? 11.910 3.373 -24.888 1.00 86.56 78 TRP A CA 1
ATOM 582 C C . TRP A 1 78 ? 13.128 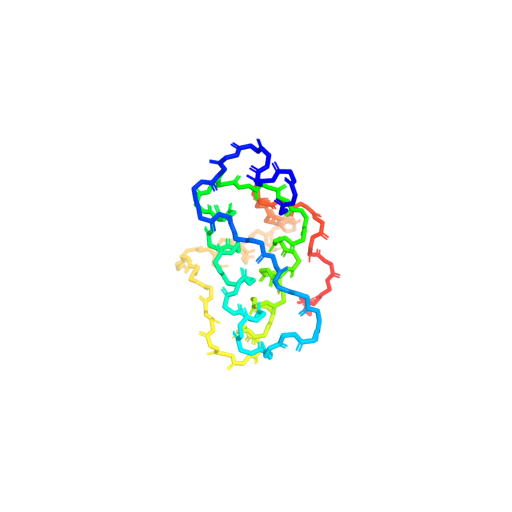4.062 -24.278 1.00 86.56 78 TRP A C 1
ATOM 584 O O . TRP A 1 78 ? 13.500 5.139 -24.744 1.00 86.56 78 TRP A O 1
ATOM 594 N N . ASN A 1 79 ? 13.807 3.418 -23.326 1.00 85.50 79 ASN A N 1
ATOM 595 C CA . ASN A 1 79 ? 15.052 3.929 -22.761 1.00 85.50 79 ASN A CA 1
ATOM 596 C C . ASN A 1 79 ? 16.148 4.065 -23.833 1.00 85.50 79 ASN A C 1
ATOM 598 O O . ASN A 1 79 ? 16.744 5.134 -23.966 1.00 85.50 79 ASN A O 1
ATOM 602 N N . ALA A 1 80 ? 16.335 3.037 -24.666 1.00 86.81 80 ALA A N 1
ATOM 603 C CA . ALA A 1 80 ? 17.299 3.046 -25.770 1.00 86.81 80 ALA A CA 1
ATOM 604 C C . ALA A 1 80 ? 17.004 4.128 -26.826 1.00 86.81 80 ALA A C 1
ATOM 606 O O . ALA A 1 80 ? 17.918 4.631 -27.478 1.00 86.81 80 ALA A O 1
ATOM 607 N N . LEU A 1 81 ? 15.737 4.522 -26.974 1.00 88.06 81 LEU A N 1
ATOM 608 C CA . LEU A 1 81 ? 15.297 5.610 -27.853 1.00 88.06 81 LEU A CA 1
ATOM 609 C C . LEU A 1 81 ? 15.392 7.001 -27.200 1.00 88.06 81 LEU A C 1
ATOM 611 O O . LEU A 1 81 ? 14.990 7.992 -27.809 1.00 88.06 81 LEU A O 1
ATOM 615 N N . GLY A 1 82 ? 15.893 7.098 -25.964 1.00 84.75 82 GLY A N 1
ATOM 616 C CA . GLY A 1 82 ? 15.949 8.348 -25.202 1.00 84.75 82 GLY A CA 1
ATOM 617 C C . GLY A 1 82 ? 14.576 8.850 -24.740 1.00 84.75 82 GLY A C 1
ATOM 618 O O . GLY A 1 82 ? 14.443 10.002 -24.323 1.00 84.75 82 GLY A O 1
ATOM 619 N N . ILE A 1 83 ? 13.542 8.008 -24.809 1.00 83.31 83 ILE A N 1
ATOM 620 C CA . ILE A 1 83 ? 12.187 8.329 -24.367 1.00 83.31 83 ILE A CA 1
ATOM 621 C C . ILE A 1 83 ? 12.105 8.050 -22.870 1.00 83.31 83 ILE A C 1
ATOM 623 O O . ILE A 1 83 ? 12.224 6.914 -22.410 1.00 83.31 83 ILE A O 1
ATOM 627 N N . LYS A 1 84 ? 11.859 9.101 -22.089 1.00 75.75 84 LYS A N 1
ATOM 628 C CA . LYS A 1 84 ? 11.660 8.967 -20.648 1.00 75.75 84 LYS A CA 1
ATOM 629 C C . LYS A 1 84 ? 10.286 8.354 -20.368 1.00 75.75 84 LYS A C 1
ATOM 631 O O . LYS A 1 84 ? 9.278 9.057 -20.380 1.00 75.75 84 LYS A O 1
ATOM 636 N N . ALA A 1 85 ? 10.247 7.054 -20.091 1.00 71.12 85 ALA A N 1
ATOM 637 C CA . ALA A 1 85 ? 9.048 6.404 -19.578 1.00 71.12 85 ALA A CA 1
ATOM 638 C C . ALA A 1 85 ? 8.741 6.929 -18.165 1.00 71.12 85 ALA A C 1
ATOM 640 O O . ALA A 1 85 ? 9.628 7.026 -17.318 1.00 71.12 85 ALA A O 1
ATOM 641 N N . SER A 1 86 ? 7.493 7.315 -17.914 1.00 68.00 86 SER A N 1
ATOM 642 C CA . SER A 1 86 ? 7.015 7.732 -16.592 1.00 68.00 86 SER A CA 1
ATOM 643 C C . SER A 1 86 ? 5.715 6.993 -16.311 1.00 68.00 86 SER A C 1
ATOM 645 O O . SER A 1 86 ? 4.771 7.085 -17.093 1.00 68.00 86 SER A O 1
ATOM 647 N N . LEU A 1 87 ? 5.674 6.235 -15.217 1.00 64.50 87 LEU A N 1
ATOM 648 C CA . LEU A 1 87 ? 4.471 5.526 -14.797 1.00 64.50 87 LEU A CA 1
ATOM 649 C C . LEU A 1 87 ? 3.546 6.515 -14.080 1.00 64.50 87 LEU A C 1
ATOM 651 O O . LEU A 1 87 ? 3.912 7.083 -13.053 1.00 64.50 87 LEU A O 1
ATOM 655 N N . MET A 1 88 ? 2.348 6.736 -14.623 1.00 51.53 88 MET A N 1
ATOM 656 C CA . MET A 1 88 ? 1.308 7.533 -13.970 1.00 51.53 88 MET A CA 1
ATOM 657 C C . MET A 1 88 ? 0.242 6.601 -13.396 1.00 51.53 88 MET A C 1
ATOM 659 O O . MET A 1 88 ? -0.524 5.993 -14.139 1.00 51.53 88 MET A O 1
ATOM 663 N N . HIS A 1 89 ? 0.179 6.502 -12.068 1.00 61.66 89 HIS A N 1
ATOM 664 C CA . HIS A 1 89 ? -0.848 5.739 -11.364 1.00 61.66 89 HIS A CA 1
ATOM 665 C C . HIS A 1 89 ? -1.906 6.674 -10.764 1.00 61.66 89 HIS A C 1
ATOM 667 O O . HIS A 1 89 ? -1.582 7.682 -10.137 1.00 61.66 89 HIS A O 1
ATOM 673 N N . LYS A 1 90 ? -3.192 6.342 -10.939 1.00 59.53 90 LYS A N 1
ATOM 674 C CA . LYS A 1 90 ? -4.324 7.207 -10.554 1.00 59.53 90 LYS A CA 1
ATOM 675 C C . LYS A 1 90 ? -4.611 7.238 -9.037 1.00 59.53 90 LYS A C 1
ATOM 677 O O . LYS A 1 90 ? -5.580 7.874 -8.637 1.00 59.53 90 LYS A O 1
ATOM 682 N N . GLN A 1 91 ? -3.793 6.595 -8.191 1.00 52.62 91 GLN A N 1
ATOM 683 C CA . GLN A 1 91 ? -3.948 6.635 -6.719 1.00 52.62 91 GLN A CA 1
ATOM 684 C C . GLN A 1 91 ? -3.133 7.730 -5.988 1.00 52.62 91 GLN A C 1
ATOM 686 O O . GLN A 1 91 ? -3.185 7.770 -4.763 1.00 52.62 91 GLN A O 1
ATOM 691 N N . ASP A 1 92 ? -2.514 8.660 -6.730 1.00 49.62 92 ASP A N 1
ATOM 692 C CA . ASP A 1 92 ? -1.908 9.957 -6.331 1.00 49.62 92 ASP A CA 1
ATOM 693 C C . ASP A 1 92 ? -0.376 10.087 -6.398 1.00 49.62 92 ASP A C 1
ATOM 695 O O . ASP A 1 92 ? 0.399 9.181 -6.099 1.00 49.62 92 ASP A O 1
ATOM 699 N N . ALA A 1 93 ? 0.029 11.303 -6.784 1.00 42.50 93 ALA A N 1
ATOM 700 C CA . ALA A 1 93 ? 1.356 11.755 -7.201 1.00 42.50 93 ALA A CA 1
ATOM 701 C C . ALA A 1 93 ? 2.334 12.132 -6.063 1.00 42.50 93 ALA A C 1
ATOM 703 O O . ALA A 1 93 ? 3.393 12.685 -6.343 1.00 42.50 93 ALA A O 1
ATOM 704 N N . ASN A 1 94 ? 2.014 11.846 -4.795 1.00 42.78 94 ASN A N 1
ATOM 705 C CA . ASN A 1 94 ? 2.776 12.366 -3.645 1.00 42.78 94 ASN A CA 1
ATOM 706 C C . ASN A 1 94 ? 3.616 11.331 -2.873 1.00 42.78 94 ASN A C 1
ATOM 708 O O . ASN A 1 94 ? 4.245 11.704 -1.887 1.00 42.78 94 ASN A O 1
ATOM 712 N N . VAL A 1 95 ? 3.664 10.059 -3.292 1.00 42.69 95 VAL A N 1
ATOM 713 C CA . VAL A 1 95 ? 4.322 8.991 -2.497 1.00 42.69 95 VAL A CA 1
ATOM 714 C C . VAL A 1 95 ? 5.603 8.424 -3.133 1.00 42.69 95 VAL A C 1
ATOM 716 O O . VAL A 1 95 ? 6.336 7.688 -2.484 1.00 42.69 95 VAL A O 1
ATOM 719 N N . TRP A 1 96 ? 5.976 8.821 -4.352 1.00 37.19 96 TRP A N 1
ATOM 720 C CA . TRP A 1 96 ? 7.140 8.234 -5.032 1.00 37.19 96 TRP A CA 1
ATOM 721 C C . TRP A 1 96 ? 8.240 9.255 -5.316 1.00 37.19 96 TRP A C 1
ATOM 723 O O . TRP A 1 96 ? 8.402 9.732 -6.433 1.00 37.19 96 TRP A O 1
ATOM 733 N N . TYR A 1 97 ? 9.035 9.556 -4.289 1.00 37.44 97 TYR A N 1
ATOM 734 C CA . TYR A 1 97 ? 10.393 10.085 -4.437 1.00 37.44 97 TYR A CA 1
ATOM 735 C C . TYR A 1 97 ? 11.271 9.491 -3.337 1.00 37.44 97 TYR A C 1
ATOM 737 O O . TYR A 1 97 ? 11.426 10.095 -2.279 1.00 37.44 97 TYR A O 1
ATOM 745 N N . LYS A 1 98 ? 11.815 8.294 -3.585 1.00 34.59 98 LYS A N 1
ATOM 746 C CA . LYS A 1 98 ? 13.152 7.836 -3.158 1.00 34.59 98 LYS A CA 1
ATOM 747 C C . LYS A 1 98 ? 13.280 6.335 -3.402 1.00 34.59 98 LYS A C 1
ATOM 749 O O . LYS A 1 98 ? 12.615 5.550 -2.742 1.00 34.59 98 LYS A O 1
ATOM 754 N N . GLY A 1 99 ? 14.194 5.964 -4.294 1.00 37.41 99 GLY A N 1
ATOM 755 C CA . GLY A 1 99 ? 14.705 4.597 -4.365 1.00 37.41 99 GLY A CA 1
ATOM 756 C C . GLY A 1 99 ? 14.280 3.814 -5.597 1.00 37.41 99 GLY A C 1
ATOM 757 O O . GLY A 1 99 ? 13.702 2.745 -5.471 1.00 37.41 99 GLY A O 1
ATOM 758 N N . ILE A 1 100 ? 14.624 4.315 -6.780 1.00 25.73 100 ILE A N 1
ATOM 759 C CA . ILE A 1 100 ? 15.074 3.427 -7.853 1.00 25.73 100 ILE A CA 1
ATOM 760 C C . ILE A 1 100 ? 16.550 3.806 -8.055 1.00 25.73 100 ILE A C 1
ATOM 762 O O . ILE A 1 100 ? 16.806 5.009 -8.185 1.00 25.73 100 ILE A O 1
ATOM 766 N N . PRO A 1 101 ? 17.509 2.868 -7.928 1.00 37.84 101 PRO A N 1
ATOM 767 C CA . PRO A 1 101 ? 18.913 3.140 -8.230 1.00 37.84 101 PRO A CA 1
ATOM 768 C C . PRO A 1 101 ? 19.114 3.570 -9.688 1.00 37.84 101 PRO A C 1
ATOM 770 O O . PRO A 1 101 ? 18.318 3.142 -10.555 1.00 37.84 101 PRO A O 1
#

Nearest PDB structures (foldseek):
  1yns-assembly1_A  TM=8.322E-01  e=2.644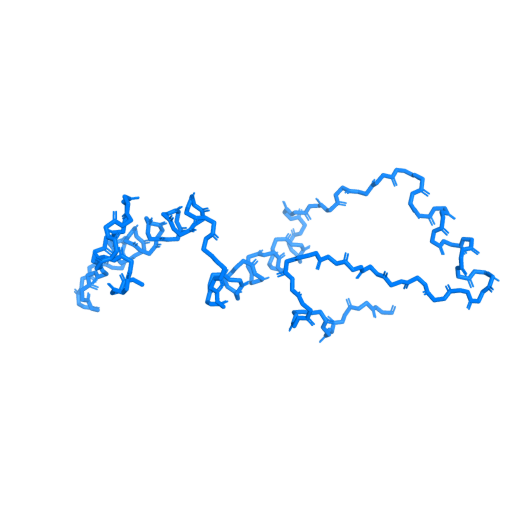E-03  Homo sapiens

InterPro domains:
  IPR036412 HAD-like superfamily [SSF56784] (17-84)

Sequence (101 aa):
VESDLEQGIAGAVPIPPDDAGKEEVIAAIVANVDAMIKADRKITALKELQGHIWQTGYANNELEGIVFDDVPEALEKWNALGIKASLMHKQDANVWYKGIP

Radius of gyration: 19.09 Å; Cα contacts (8 Å, |Δi|>4): 50; chains: 1; bounding box: 42×23×57 Å

Mean predicted aligned error: 12.09 Å